Protein AF-A0A645C7A6-F1 (afdb_monomer_lite)

Foldseek 3Di:
DWDWDDDPNDTDTHDDPLRVVLVVCVVCLVLQALVSLVVVVPDLCCVPPPDPLVVSVVVQVVVVDPSSVNSSVSNCVSSVD

Organism: NCBI:txid1076179

pLDDT: mean 92.55, std 10.44, range [59.97, 98.44]

Secondary structure (DSSP, 8-state):
-EEEEEETTEEEEEEPHHHHHHHHHHH-TT--SHHHHHTT---HHIIIII--HHHHHHHHHHTT-HHHHHHHHHHHHHTT-

Structure (mmCIF, N/CA/C/O backbone):
data_AF-A0A645C7A6-F1
#
_entry.id   AF-A0A645C7A6-F1
#
loop_
_atom_site.group_PDB
_atom_site.id
_atom_site.type_symbol
_atom_site.label_atom_id
_atom_site.label_alt_id
_atom_site.label_comp_id
_atom_site.label_asym_id
_atom_site.label_entity_id
_atom_site.label_seq_id
_atom_site.pdbx_PDB_ins_code
_atom_site.Cartn_x
_atom_site.Cartn_y
_atom_site.Cartn_z
_atom_site.occupancy
_atom_site.B_iso_or_equiv
_atom_site.auth_seq_id
_atom_site.auth_comp_id
_atom_site.auth_asym_id
_atom_site.auth_atom_id
_atom_site.pdbx_PDB_model_num
ATOM 1 N N . MET A 1 1 ? 7.841 -11.204 -3.116 1.00 62.84 1 MET A N 1
ATOM 2 C CA . MET A 1 1 ? 8.132 -11.213 -4.559 1.00 62.84 1 MET A CA 1
ATOM 3 C C . MET A 1 1 ? 9.325 -10.325 -4.792 1.00 62.84 1 MET A C 1
ATOM 5 O O . MET A 1 1 ? 9.368 -9.250 -4.205 1.00 62.84 1 MET A O 1
ATOM 9 N N . VAL A 1 2 ? 10.291 -10.791 -5.566 1.00 69.25 2 VAL A N 1
ATOM 10 C CA . VAL A 1 2 ? 11.536 -10.077 -5.835 1.00 69.25 2 VAL A CA 1
ATOM 11 C C . VAL A 1 2 ? 11.888 -10.241 -7.313 1.00 69.25 2 VAL A C 1
ATOM 13 O O . VAL A 1 2 ? 11.585 -11.281 -7.895 1.00 69.25 2 VAL A O 1
ATOM 16 N N . LEU A 1 3 ? 12.493 -9.222 -7.914 1.00 67.25 3 LEU A N 1
ATOM 17 C CA . LEU A 1 3 ? 13.032 -9.238 -9.270 1.00 67.25 3 LEU A CA 1
ATOM 18 C C . LEU A 1 3 ? 14.502 -9.651 -9.217 1.00 67.25 3 LEU A C 1
ATOM 20 O O . LEU A 1 3 ? 15.262 -9.121 -8.408 1.00 67.25 3 LEU A O 1
ATOM 24 N N . GLY A 1 4 ? 14.899 -10.599 -10.065 1.00 63.22 4 GLY A N 1
ATOM 25 C CA . GLY A 1 4 ? 16.294 -11.008 -10.211 1.00 63.22 4 GLY A CA 1
ATOM 26 C C . GLY A 1 4 ? 16.989 -10.192 -11.296 1.00 63.22 4 GLY A C 1
ATOM 27 O O . GLY A 1 4 ? 16.494 -10.139 -12.418 1.00 63.22 4 GLY A O 1
ATOM 28 N N . ASN A 1 5 ? 18.142 -9.600 -10.982 1.00 60.12 5 ASN A N 1
ATOM 29 C CA . ASN A 1 5 ? 19.048 -9.036 -11.984 1.00 60.12 5 ASN A CA 1
ATOM 30 C C . ASN A 1 5 ? 20.428 -9.702 -11.866 1.00 60.12 5 ASN A C 1
ATOM 32 O O . ASN A 1 5 ? 20.888 -9.988 -10.754 1.00 60.12 5 ASN A O 1
ATOM 36 N N . THR A 1 6 ? 21.073 -9.996 -12.996 1.00 59.97 6 THR A N 1
ATOM 37 C CA . THR A 1 6 ? 22.362 -10.704 -13.029 1.00 59.97 6 THR A CA 1
ATOM 38 C C . THR A 1 6 ? 23.493 -9.706 -13.255 1.00 59.97 6 THR A C 1
ATOM 40 O O . THR A 1 6 ? 23.605 -9.133 -14.333 1.00 59.97 6 THR A O 1
ATOM 43 N N . ILE A 1 7 ? 24.348 -9.517 -12.247 1.00 74.31 7 ILE A N 1
ATOM 44 C CA . ILE A 1 7 ? 25.576 -8.711 -12.342 1.00 74.31 7 ILE A CA 1
ATOM 45 C C . ILE A 1 7 ? 26.733 -9.616 -11.912 1.00 74.31 7 ILE A C 1
ATOM 47 O O . ILE A 1 7 ? 26.661 -10.230 -10.848 1.00 74.31 7 ILE A O 1
ATOM 51 N N . ASP A 1 8 ? 27.764 -9.757 -12.748 1.00 70.31 8 ASP A N 1
ATOM 52 C CA . ASP A 1 8 ? 28.974 -10.550 -12.465 1.00 70.31 8 ASP A CA 1
ATOM 53 C C . ASP A 1 8 ? 28.699 -11.950 -11.881 1.00 70.31 8 ASP A C 1
ATOM 55 O O . ASP A 1 8 ? 29.258 -12.359 -10.860 1.00 70.31 8 ASP A O 1
ATOM 59 N N . ASN A 1 9 ? 27.798 -12.702 -12.526 1.00 71.44 9 ASN A N 1
ATOM 60 C CA . ASN A 1 9 ? 27.432 -14.074 -12.148 1.00 71.44 9 ASN A CA 1
ATOM 61 C C . ASN A 1 9 ? 26.780 -14.213 -10.751 1.00 71.44 9 ASN A C 1
ATOM 63 O O . ASN A 1 9 ? 26.703 -15.316 -10.203 1.00 71.44 9 ASN A O 1
ATOM 67 N N . ARG A 1 10 ? 26.283 -13.109 -10.173 1.00 74.06 10 ARG A N 1
ATOM 68 C CA . ARG A 1 10 ? 25.463 -13.079 -8.953 1.00 74.06 10 ARG A CA 1
ATOM 69 C C . ARG A 1 10 ? 24.047 -12.634 -9.298 1.00 74.06 10 ARG A C 1
ATOM 71 O O . ARG A 1 10 ? 23.847 -11.626 -9.971 1.00 74.06 10 ARG A O 1
ATOM 78 N N . THR A 1 11 ? 23.061 -13.386 -8.814 1.00 78.19 11 THR A N 1
ATOM 79 C CA . THR A 1 11 ? 21.656 -12.970 -8.883 1.00 78.19 11 THR A CA 1
ATOM 80 C C . THR A 1 11 ? 21.353 -12.139 -7.648 1.00 78.19 11 THR A C 1
ATOM 82 O O . THR A 1 11 ? 21.371 -12.663 -6.534 1.00 78.19 11 THR A O 1
ATOM 85 N N . ILE A 1 12 ? 21.093 -10.849 -7.840 1.00 78.75 12 ILE A N 1
ATOM 86 C CA . ILE A 1 12 ? 20.618 -9.971 -6.770 1.00 78.75 12 ILE A CA 1
ATOM 87 C C . ILE A 1 12 ? 19.102 -9.875 -6.897 1.00 78.75 12 ILE A C 1
ATOM 89 O O . ILE A 1 12 ? 18.578 -9.646 -7.987 1.00 78.75 12 ILE A O 1
ATOM 93 N N . GLN A 1 13 ? 18.411 -10.099 -5.782 1.00 79.62 13 GLN A N 1
ATOM 94 C CA . GLN A 1 13 ? 16.959 -10.067 -5.701 1.00 79.62 13 GLN A CA 1
ATOM 95 C C . GLN A 1 13 ? 16.517 -8.749 -5.069 1.00 79.62 13 GLN A C 1
ATOM 97 O O . GLN A 1 13 ? 16.805 -8.499 -3.900 1.00 79.62 13 GLN A O 1
ATOM 102 N N . PHE A 1 14 ? 15.817 -7.919 -5.837 1.00 82.81 14 PHE A N 1
ATOM 103 C CA . PHE A 1 14 ? 15.243 -6.662 -5.361 1.00 82.81 14 PHE A CA 1
ATOM 104 C C . PHE A 1 14 ? 13.753 -6.822 -5.110 1.00 82.81 14 PHE A C 1
ATOM 106 O O . PHE A 1 14 ? 13.065 -7.457 -5.901 1.00 82.81 14 PHE A O 1
ATOM 113 N N . ALA A 1 15 ? 13.231 -6.240 -4.032 1.00 88.88 15 ALA A N 1
ATOM 114 C CA . ALA A 1 15 ? 11.785 -6.133 -3.874 1.00 88.88 15 ALA A CA 1
ATOM 115 C C . ALA A 1 15 ? 11.200 -5.329 -5.044 1.00 88.88 15 ALA A C 1
ATOM 117 O O . ALA A 1 15 ? 11.802 -4.349 -5.484 1.00 88.88 15 ALA A O 1
ATOM 118 N N . THR A 1 16 ? 10.030 -5.739 -5.540 1.00 95.00 16 THR A N 1
ATOM 119 C CA . THR A 1 16 ? 9.251 -4.836 -6.397 1.00 95.00 16 THR A CA 1
ATOM 120 C C . THR A 1 16 ? 8.784 -3.639 -5.559 1.00 95.00 16 THR A C 1
ATOM 122 O O . THR A 1 16 ? 8.669 -3.780 -4.332 1.00 95.00 16 THR A O 1
ATOM 125 N N . PRO A 1 17 ? 8.479 -2.488 -6.178 1.00 96.12 17 PRO A N 1
ATOM 126 C CA . PRO A 1 17 ? 7.925 -1.334 -5.471 1.00 96.12 17 PRO A CA 1
ATOM 127 C C . PRO A 1 17 ? 6.691 -1.684 -4.628 1.00 96.12 17 PRO A C 1
ATOM 129 O O . PRO A 1 17 ? 6.614 -1.301 -3.464 1.00 96.12 17 PRO A O 1
ATOM 132 N N . GLU A 1 18 ? 5.792 -2.527 -5.142 1.00 97.88 18 GLU A N 1
ATOM 133 C CA . GLU A 1 18 ? 4.596 -2.992 -4.428 1.00 97.88 18 GLU A CA 1
ATOM 134 C C . GLU A 1 18 ? 4.959 -3.785 -3.172 1.00 97.88 18 GLU A C 1
ATOM 136 O O . GLU A 1 18 ? 4.393 -3.586 -2.097 1.00 97.88 18 GLU A O 1
ATOM 141 N N . LYS A 1 19 ? 5.938 -4.692 -3.279 1.00 96.69 19 LYS A N 1
ATOM 142 C CA . LYS A 1 19 ? 6.386 -5.467 -2.121 1.00 96.69 19 LYS A CA 1
ATOM 143 C C . LYS A 1 19 ? 7.057 -4.568 -1.084 1.00 96.69 19 LYS A C 1
ATOM 145 O O . LYS A 1 19 ? 6.799 -4.752 0.103 1.00 96.69 19 LYS A O 1
ATOM 150 N N . ALA A 1 20 ? 7.887 -3.623 -1.520 1.00 96.81 20 ALA A N 1
ATOM 151 C CA . ALA A 1 20 ? 8.558 -2.680 -0.632 1.00 96.81 20 ALA A CA 1
ATOM 152 C C . ALA A 1 20 ? 7.552 -1.778 0.104 1.00 96.81 20 ALA A C 1
ATOM 154 O O . ALA A 1 20 ? 7.673 -1.585 1.312 1.00 96.81 20 ALA A O 1
ATOM 155 N N . LEU A 1 21 ? 6.519 -1.300 -0.594 1.00 97.69 21 LEU A N 1
ATOM 156 C CA . LEU A 1 21 ? 5.446 -0.496 -0.013 1.00 97.69 21 LEU A CA 1
ATOM 157 C C . LEU A 1 21 ? 4.625 -1.290 1.016 1.00 97.69 21 LEU A C 1
ATOM 159 O O . LEU A 1 21 ? 4.352 -0.790 2.106 1.00 97.69 21 LEU A O 1
ATOM 163 N N . LEU A 1 22 ? 4.287 -2.5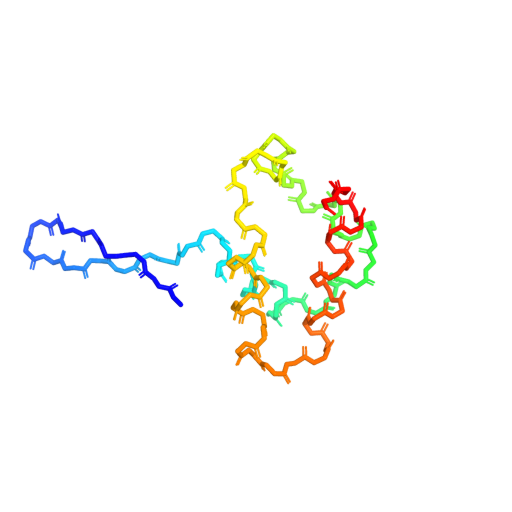52 0.729 1.00 98.19 22 LEU A N 1
ATOM 164 C CA . LEU A 1 22 ? 3.625 -3.417 1.714 1.00 98.19 22 LEU A CA 1
ATOM 165 C C . LEU A 1 22 ? 4.497 -3.685 2.938 1.00 98.19 22 LEU A C 1
ATOM 167 O O . LEU A 1 22 ? 3.979 -3.702 4.052 1.00 98.19 22 LEU A O 1
ATOM 171 N N . ASP A 1 23 ? 5.801 -3.888 2.746 1.00 97.19 23 ASP A N 1
ATOM 172 C CA . ASP A 1 23 ? 6.734 -4.095 3.853 1.00 97.19 23 ASP A CA 1
ATOM 173 C C . ASP A 1 23 ? 6.819 -2.866 4.750 1.00 97.19 23 ASP A C 1
ATOM 175 O O . ASP A 1 23 ? 6.744 -3.005 5.970 1.00 97.19 23 ASP A O 1
ATOM 179 N N . LEU A 1 24 ? 6.893 -1.672 4.157 1.00 97.44 24 LEU A N 1
ATOM 180 C CA . LEU A 1 24 ? 6.839 -0.409 4.885 1.00 97.44 24 LEU A CA 1
ATOM 181 C C . LEU A 1 24 ? 5.568 -0.337 5.743 1.00 97.44 24 LEU A C 1
ATOM 183 O O . LEU A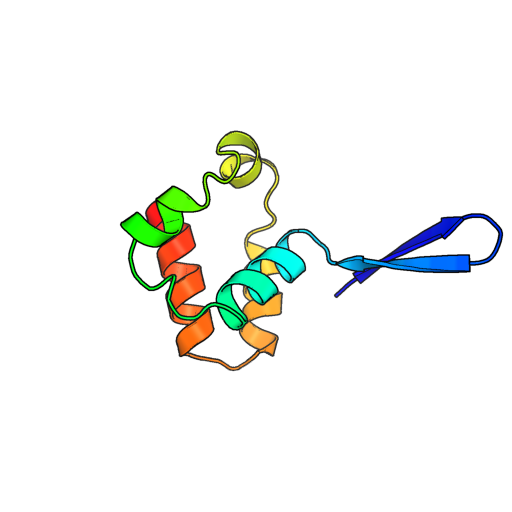 1 24 ? 5.650 -0.213 6.964 1.00 97.44 24 LEU A O 1
ATOM 187 N N . LEU A 1 25 ? 4.393 -0.496 5.127 1.00 97.94 25 LEU A N 1
ATOM 188 C CA . LEU A 1 25 ? 3.119 -0.406 5.841 1.00 97.94 25 LEU A CA 1
ATOM 189 C C . LEU A 1 25 ? 2.955 -1.506 6.892 1.00 97.94 25 LEU A C 1
ATOM 191 O O . LEU A 1 25 ? 2.289 -1.287 7.901 1.00 97.94 25 LEU A O 1
ATOM 195 N N . TYR A 1 26 ? 3.519 -2.697 6.676 1.00 97.25 26 TYR A N 1
ATOM 196 C CA . TYR A 1 26 ? 3.462 -3.801 7.634 1.00 97.25 26 TYR A CA 1
ATOM 197 C C . TYR A 1 26 ? 4.355 -3.557 8.854 1.00 97.25 26 TYR A C 1
ATOM 199 O O . TYR A 1 26 ? 3.910 -3.791 9.978 1.00 97.25 26 TYR A O 1
ATOM 207 N N . LEU A 1 27 ? 5.587 -3.088 8.633 1.00 97.62 27 LEU A N 1
ATOM 208 C CA . LEU A 1 27 ? 6.575 -2.832 9.685 1.00 97.62 27 LEU A CA 1
ATOM 209 C C . LEU A 1 27 ? 6.235 -1.600 10.528 1.00 97.62 27 LEU A C 1
ATOM 211 O O . LEU A 1 27 ? 6.565 -1.567 11.714 1.00 97.62 27 LEU A O 1
ATOM 215 N N . TYR A 1 28 ? 5.551 -0.618 9.940 1.00 97.50 28 TYR A N 1
ATOM 216 C CA . TYR A 1 28 ? 5.220 0.654 10.576 1.00 97.50 28 TYR A CA 1
ATOM 217 C C . TYR A 1 28 ? 3.700 0.820 10.707 1.00 97.50 28 TYR A C 1
ATOM 219 O O . TYR A 1 28 ? 3.065 1.509 9.909 1.00 97.50 28 TYR A O 1
ATOM 227 N N . PRO A 1 29 ? 3.074 0.193 11.722 1.00 96.19 29 PRO A N 1
ATOM 228 C CA . PRO A 1 29 ? 1.621 0.199 11.868 1.00 96.19 29 PRO A CA 1
ATOM 229 C C . PRO A 1 29 ? 1.028 1.569 12.230 1.00 96.19 29 PRO A C 1
ATOM 231 O O . PRO A 1 29 ? -0.192 1.668 12.248 1.00 96.19 29 PRO A O 1
ATOM 234 N N . PHE A 1 30 ? 1.859 2.582 12.512 1.00 96.44 30 PHE A N 1
ATOM 235 C CA . PHE A 1 30 ? 1.432 3.950 12.826 1.00 96.44 30 PHE A CA 1
ATOM 236 C C . PHE A 1 30 ? 0.934 4.733 11.603 1.00 96.44 30 PHE A C 1
ATOM 238 O O . PHE A 1 30 ? 0.317 5.776 11.767 1.00 96.44 30 PHE A O 1
ATOM 245 N N . TYR A 1 31 ? 1.164 4.235 10.384 1.00 97.31 31 TYR A N 1
ATOM 246 C CA . TYR A 1 31 ? 0.528 4.761 9.175 1.00 97.31 31 TYR A CA 1
ATOM 247 C C . TYR A 1 31 ? -0.947 4.329 9.117 1.00 97.31 31 TYR A C 1
ATOM 249 O O . TYR A 1 31 ? -1.337 3.49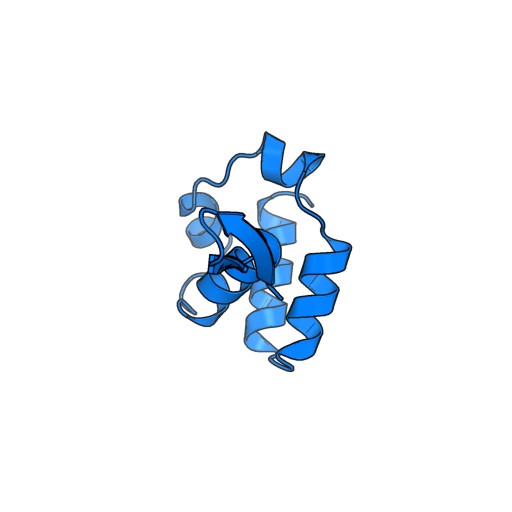4 8.298 1.00 97.31 31 TYR A O 1
ATOM 257 N N . ASP A 1 32 ? -1.753 4.835 10.050 1.00 96.88 32 ASP A N 1
ATOM 258 C CA . ASP A 1 32 ? -3.157 4.470 10.268 1.00 96.88 32 ASP A CA 1
ATOM 259 C C . ASP A 1 32 ? -4.143 5.634 10.049 1.00 96.88 32 ASP A C 1
ATOM 261 O O . ASP A 1 32 ? -5.348 5.472 10.250 1.00 96.88 32 ASP A O 1
ATOM 265 N N . SER A 1 33 ? -3.653 6.778 9.559 1.00 98.00 33 SER A N 1
ATOM 266 C CA . SER A 1 33 ? -4.455 7.931 9.136 1.00 98.00 33 SER A CA 1
ATOM 267 C C . SER A 1 33 ? -4.030 8.442 7.752 1.00 98.00 33 SER A C 1
ATOM 269 O O . SER A 1 33 ? -2.924 8.163 7.290 1.00 98.00 33 SER A O 1
ATOM 271 N N . GLU A 1 34 ? -4.912 9.190 7.077 1.00 98.25 34 GLU A N 1
ATOM 272 C CA . GLU A 1 34 ? -4.592 9.806 5.777 1.00 98.25 34 GLU A CA 1
ATOM 273 C C . GLU A 1 34 ? -3.424 10.791 5.906 1.00 98.25 34 GLU A C 1
ATOM 275 O O . GLU A 1 34 ? -2.518 10.748 5.085 1.00 98.25 34 GLU A O 1
ATOM 280 N N . GLN A 1 35 ? -3.395 11.581 6.985 1.00 98.12 35 GLN A N 1
ATOM 281 C CA . GLN A 1 35 ? -2.331 12.546 7.267 1.00 98.12 35 GLN A CA 1
ATOM 282 C C . GLN A 1 35 ? -0.955 11.872 7.397 1.00 98.12 35 GLN A C 1
ATOM 284 O O . GLN A 1 35 ? 0.007 12.315 6.779 1.00 98.12 35 GLN A O 1
ATOM 289 N N . GLU A 1 36 ? -0.848 10.780 8.162 1.00 98.06 36 GLU A N 1
ATOM 290 C CA . GLU A 1 36 ? 0.423 10.046 8.301 1.00 98.06 36 GLU A CA 1
ATOM 291 C C . GLU A 1 36 ? 0.889 9.458 6.960 1.00 98.06 36 GLU A C 1
ATOM 293 O O . GLU A 1 36 ? 2.087 9.382 6.688 1.00 98.06 36 GLU A O 1
ATOM 298 N N . LEU A 1 37 ? -0.049 9.050 6.098 1.00 98.06 37 LEU A N 1
ATOM 299 C CA . LEU A 1 37 ? 0.272 8.553 4.761 1.00 98.06 37 LEU A CA 1
ATOM 300 C C . LEU A 1 37 ? 0.688 9.672 3.800 1.00 98.06 37 LEU A C 1
ATOM 302 O O . LEU A 1 37 ? 1.590 9.443 3.003 1.00 98.06 37 LEU A O 1
ATOM 306 N N . GLU A 1 38 ? 0.103 10.868 3.883 1.00 97.00 38 GLU A N 1
ATOM 307 C CA . GLU A 1 38 ? 0.526 12.035 3.088 1.00 97.00 38 GLU A CA 1
ATOM 308 C C . GLU A 1 38 ? 1.986 12.422 3.383 1.00 97.00 38 GLU A C 1
ATOM 310 O O . GLU A 1 38 ? 2.749 12.736 2.465 1.00 97.00 38 GLU A O 1
ATOM 315 N N . GLU A 1 39 ? 2.416 12.304 4.644 1.00 97.06 39 GLU A N 1
ATOM 316 C CA . GLU A 1 39 ? 3.794 12.583 5.076 1.00 97.06 39 GLU A CA 1
ATOM 317 C C . GLU A 1 39 ? 4.836 11.598 4.513 1.00 97.06 39 GLU A C 1
ATOM 319 O O . GLU A 1 39 ? 6.036 11.886 4.537 1.00 97.06 39 GLU A O 1
ATOM 324 N N . LEU A 1 40 ? 4.414 10.469 3.923 1.00 96.50 40 LEU A N 1
ATOM 325 C CA . LEU A 1 40 ? 5.318 9.619 3.137 1.00 96.50 40 LEU A CA 1
ATOM 326 C C . LEU A 1 40 ? 5.855 10.341 1.902 1.00 96.50 40 LEU A C 1
ATOM 328 O O . LEU A 1 40 ? 6.927 9.978 1.411 1.00 96.50 40 LEU A O 1
ATOM 332 N N . ARG A 1 41 ? 5.118 11.345 1.402 1.00 96.56 41 ARG A N 1
ATOM 333 C CA . ARG A 1 41 ? 5.481 12.154 0.231 1.00 96.56 41 ARG A CA 1
ATOM 334 C C . ARG A 1 41 ? 5.880 11.284 -0.965 1.00 96.56 41 ARG A C 1
ATOM 336 O O . ARG A 1 41 ? 6.877 11.556 -1.636 1.00 96.56 41 ARG A O 1
ATOM 343 N N . LEU A 1 42 ? 5.115 10.211 -1.189 1.00 97.19 42 LEU A N 1
ATOM 344 C CA . LEU A 1 42 ? 5.268 9.352 -2.360 1.00 97.19 42 LEU A CA 1
ATOM 345 C C . LEU A 1 42 ? 5.072 10.181 -3.634 1.00 97.19 42 LEU A C 1
ATOM 347 O O . LEU A 1 42 ? 4.270 11.113 -3.654 1.00 97.19 42 LEU A O 1
ATOM 351 N N . ASP A 1 43 ? 5.814 9.840 -4.686 1.00 97.31 43 ASP A N 1
ATOM 352 C CA . ASP A 1 43 ? 5.706 10.510 -5.981 1.00 97.31 43 ASP A CA 1
ATOM 353 C C . ASP A 1 43 ? 4.304 10.294 -6.569 1.00 97.31 43 ASP A C 1
ATOM 355 O O . ASP A 1 43 ? 3.920 9.166 -6.878 1.00 97.31 43 ASP A O 1
ATOM 359 N N . GLU A 1 44 ? 3.531 11.373 -6.701 1.00 94.94 44 GLU A N 1
ATOM 360 C CA . GLU A 1 44 ? 2.141 11.317 -7.158 1.00 94.94 44 GLU A CA 1
ATOM 361 C C . GLU A 1 44 ? 2.007 10.747 -8.575 1.00 94.94 44 GLU A C 1
ATOM 363 O O . GLU A 1 44 ? 1.088 9.967 -8.821 1.00 94.94 44 GLU A O 1
ATOM 368 N N . ASN A 1 45 ? 2.935 11.073 -9.484 1.00 96.69 45 ASN A N 1
ATOM 369 C CA . ASN A 1 45 ? 2.891 10.556 -10.853 1.00 96.69 45 ASN A CA 1
ATOM 370 C C . ASN A 1 45 ? 3.140 9.049 -10.841 1.00 96.69 45 ASN A C 1
ATOM 372 O O . ASN A 1 45 ? 2.387 8.292 -11.442 1.00 96.69 45 ASN A O 1
ATOM 376 N N . TYR A 1 46 ? 4.140 8.598 -10.078 1.00 96.81 46 TYR A N 1
ATOM 377 C CA . TYR A 1 46 ? 4.412 7.169 -9.937 1.00 96.81 46 TYR A CA 1
ATOM 378 C C . TYR A 1 46 ? 3.210 6.414 -9.349 1.00 96.81 46 TYR A C 1
ATOM 380 O O . TYR A 1 46 ? 2.836 5.347 -9.836 1.00 96.81 46 TYR A O 1
ATOM 388 N N . MET A 1 47 ? 2.585 6.965 -8.303 1.00 97.44 47 MET A N 1
ATOM 389 C CA . MET A 1 47 ? 1.432 6.339 -7.648 1.00 97.44 47 MET A CA 1
ATOM 390 C C . MET A 1 47 ? 0.235 6.192 -8.595 1.00 97.44 47 MET A C 1
ATOM 392 O O . MET A 1 47 ? -0.480 5.194 -8.505 1.00 97.44 47 MET A O 1
ATOM 396 N N . GLN A 1 48 ? 0.025 7.157 -9.494 1.00 96.00 48 GLN A N 1
ATOM 397 C CA . GLN A 1 48 ? -1.073 7.142 -10.461 1.00 96.00 48 GLN A CA 1
ATOM 398 C C . GLN A 1 48 ? -0.779 6.279 -11.693 1.00 96.00 48 GLN A C 1
A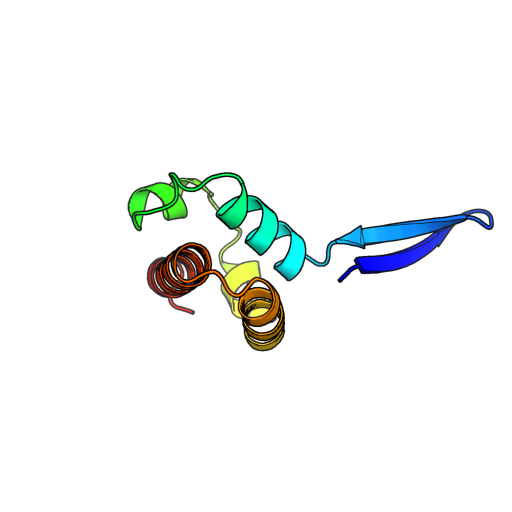TOM 400 O O . GLN A 1 48 ? -1.632 5.481 -12.087 1.00 96.00 48 GLN A O 1
ATOM 405 N N . ASP A 1 49 ? 0.413 6.422 -12.275 1.00 96.12 49 ASP A N 1
ATOM 406 C CA . ASP A 1 49 ? 0.716 5.920 -13.618 1.00 96.12 49 ASP A CA 1
ATOM 407 C C . ASP A 1 49 ? 1.485 4.588 -13.619 1.00 96.12 49 ASP A C 1
ATOM 409 O O . ASP A 1 49 ? 1.278 3.762 -14.511 1.00 96.12 49 ASP A O 1
ATOM 413 N N . ASP A 1 50 ? 2.349 4.351 -12.626 1.00 97.06 50 ASP A N 1
ATOM 414 C CA . ASP A 1 50 ? 3.312 3.238 -12.644 1.00 97.06 50 ASP A CA 1
ATOM 415 C C . ASP A 1 50 ? 3.039 2.155 -11.587 1.00 97.06 50 ASP A C 1
ATOM 417 O O . ASP A 1 50 ? 3.415 0.993 -11.779 1.00 97.06 50 ASP A O 1
ATOM 421 N N . LEU A 1 51 ? 2.411 2.504 -10.458 1.00 97.69 51 LEU A N 1
ATOM 422 C CA . LEU A 1 51 ? 2.125 1.549 -9.387 1.00 97.69 51 LEU A CA 1
ATOM 423 C C . LEU A 1 51 ? 1.161 0.458 -9.873 1.00 97.69 51 LEU A C 1
ATOM 425 O O . LEU A 1 51 ? 0.002 0.721 -10.204 1.00 97.69 51 LEU A O 1
ATOM 429 N N . ASN A 1 52 ? 1.588 -0.805 -9.813 1.00 97.81 52 ASN A N 1
ATOM 430 C CA . ASN A 1 52 ? 0.710 -1.915 -10.161 1.00 97.81 52 ASN A CA 1
ATOM 431 C C . ASN A 1 52 ? -0.221 -2.271 -8.987 1.00 97.81 52 ASN A C 1
ATOM 433 O O . ASN A 1 52 ? 0.121 -3.059 -8.101 1.00 97.81 52 ASN A O 1
ATOM 437 N N . LYS A 1 53 ? -1.421 -1.680 -8.992 1.00 97.31 53 LYS A N 1
ATOM 438 C CA . LYS A 1 53 ? -2.436 -1.825 -7.933 1.00 97.31 53 LYS A CA 1
ATOM 439 C C . LYS A 1 53 ? -2.904 -3.271 -7.755 1.00 97.31 53 LYS A C 1
ATOM 441 O O . LYS A 1 53 ? -3.011 -3.734 -6.620 1.00 97.31 53 LYS A O 1
ATOM 446 N N . ASP A 1 54 ? -3.122 -3.993 -8.852 1.00 97.12 54 ASP A N 1
ATOM 447 C CA . ASP A 1 54 ? -3.541 -5.399 -8.808 1.00 97.12 54 ASP A CA 1
ATOM 448 C C . ASP A 1 54 ? -2.455 -6.263 -8.158 1.00 97.12 54 ASP A C 1
ATOM 450 O O . ASP A 1 54 ? -2.731 -7.050 -7.254 1.00 97.12 54 ASP A O 1
ATOM 454 N N . LEU A 1 55 ? -1.191 -6.047 -8.533 1.00 97.38 55 LEU A N 1
ATOM 455 C CA . LEU A 1 55 ? -0.059 -6.774 -7.965 1.00 97.38 55 LEU A CA 1
ATOM 456 C C . LEU A 1 55 ? 0.158 -6.456 -6.477 1.00 97.38 55 LEU A C 1
ATOM 458 O O . LEU A 1 55 ? 0.479 -7.352 -5.691 1.00 97.38 55 LEU A O 1
ATOM 462 N N . LEU A 1 56 ? -0.034 -5.195 -6.077 1.00 98.31 56 LEU A N 1
ATOM 463 C CA . LEU A 1 56 ? -0.015 -4.780 -4.674 1.00 98.31 56 LEU A CA 1
ATOM 464 C C . LEU A 1 56 ? -1.091 -5.521 -3.874 1.00 98.31 56 LEU A C 1
ATOM 466 O O . LEU A 1 56 ? -0.795 -6.064 -2.808 1.00 98.31 56 LEU A O 1
ATOM 470 N N . MET A 1 57 ? -2.318 -5.587 -4.389 1.00 97.88 57 MET A N 1
ATOM 471 C CA . MET A 1 57 ? -3.423 -6.282 -3.725 1.00 97.88 57 MET A CA 1
ATOM 472 C C . MET A 1 57 ? -3.192 -7.795 -3.659 1.00 97.88 57 MET A C 1
ATOM 474 O O . MET A 1 57 ? -3.314 -8.376 -2.580 1.00 97.88 57 MET A O 1
ATOM 478 N N . ASP A 1 58 ? -2.723 -8.411 -4.746 1.00 97.75 58 ASP A N 1
ATOM 479 C CA . ASP A 1 58 ? -2.343 -9.828 -4.790 1.00 97.75 58 ASP A CA 1
ATOM 480 C C . ASP A 1 58 ? -1.274 -10.175 -3.746 1.00 97.75 58 ASP A C 1
ATOM 482 O O . ASP A 1 58 ? -1.249 -11.272 -3.177 1.00 97.75 58 ASP A O 1
ATOM 486 N N . TYR A 1 59 ? -0.331 -9.264 -3.501 1.00 97.31 59 TYR A N 1
ATOM 487 C CA . TYR A 1 59 ? 0.679 -9.457 -2.465 1.00 97.31 59 TYR A CA 1
ATOM 488 C C . TYR A 1 59 ? 0.105 -9.222 -1.078 1.00 97.31 59 TYR A C 1
ATOM 490 O O . TYR A 1 59 ? 0.414 -10.003 -0.179 1.00 97.31 59 TYR A O 1
ATOM 498 N N . CYS A 1 60 ? -0.726 -8.195 -0.898 1.00 97.88 60 CYS A N 1
ATOM 499 C CA . CYS A 1 60 ? -1.385 -7.899 0.369 1.00 97.88 60 CYS A CA 1
ATOM 500 C C . CYS A 1 60 ? -2.210 -9.097 0.854 1.00 97.88 60 CYS A C 1
ATOM 502 O O . CYS A 1 60 ? -2.117 -9.482 2.023 1.00 97.88 60 CYS A O 1
ATOM 504 N N . ASP A 1 61 ? -2.944 -9.753 -0.045 1.00 97.00 61 ASP A N 1
ATOM 505 C CA . ASP A 1 61 ? -3.754 -10.926 0.281 1.00 97.00 61 ASP A CA 1
ATOM 506 C C . ASP A 1 61 ? -2.903 -12.088 0.809 1.00 97.00 61 ASP A C 1
ATOM 508 O O . ASP A 1 61 ? -3.319 -12.811 1.717 1.00 97.00 61 ASP A O 1
ATOM 512 N N . LYS A 1 62 ? -1.655 -12.234 0.346 1.00 96.44 62 LYS A N 1
ATOM 513 C CA . LYS A 1 62 ? -0.730 -13.270 0.845 1.00 96.44 62 LYS A CA 1
ATOM 514 C C . LYS A 1 62 ? -0.279 -13.037 2.290 1.00 96.44 62 LYS A C 1
ATOM 516 O O . LYS A 1 62 ? 0.104 -14.000 2.948 1.00 96.44 62 LYS A O 1
ATOM 521 N N . PHE A 1 63 ? -0.339 -11.806 2.807 1.00 95.62 63 PHE A N 1
ATOM 522 C CA . PHE A 1 63 ? -0.030 -11.526 4.217 1.00 95.62 63 PHE A CA 1
ATOM 523 C C . PHE A 1 63 ? -1.140 -11.981 5.169 1.00 95.62 63 PHE A C 1
ATOM 525 O O . PHE A 1 63 ? -0.881 -12.107 6.365 1.00 95.62 63 PHE A O 1
ATOM 532 N N . GLN A 1 64 ? -2.370 -12.192 4.674 1.00 95.00 64 GLN A N 1
ATOM 533 C CA . GLN A 1 64 ? -3.528 -12.605 5.484 1.00 95.00 64 GLN A CA 1
ATOM 534 C C . GLN A 1 64 ? -3.752 -11.705 6.724 1.00 95.00 64 GLN A C 1
ATOM 536 O O . GLN A 1 64 ? -4.251 -12.143 7.762 1.00 95.00 64 GLN A O 1
ATOM 541 N N . SER A 1 65 ? -3.384 -10.421 6.625 1.00 97.50 65 SER A N 1
ATOM 542 C CA . SER A 1 65 ? -3.432 -9.454 7.725 1.00 97.50 65 SER A CA 1
ATOM 543 C C . SER A 1 65 ? -4.493 -8.392 7.466 1.00 97.50 65 SER A C 1
ATOM 545 O O . SER A 1 65 ? -4.319 -7.503 6.633 1.00 97.50 65 SER A O 1
ATOM 547 N N . LYS A 1 66 ? -5.586 -8.441 8.238 1.00 97.06 66 LYS A N 1
ATOM 548 C CA . LYS A 1 66 ? -6.671 -7.445 8.164 1.00 97.06 66 LYS A CA 1
ATOM 549 C C . LYS A 1 66 ? -6.181 -6.024 8.451 1.00 97.06 66 LYS A C 1
ATOM 551 O O . LYS A 1 66 ? -6.679 -5.078 7.851 1.00 97.06 66 LYS A O 1
ATOM 556 N N . ALA A 1 67 ? -5.209 -5.881 9.353 1.00 97.56 67 ALA A N 1
ATOM 557 C CA . ALA A 1 67 ? -4.640 -4.585 9.705 1.00 97.56 67 ALA A CA 1
ATOM 558 C C . ALA A 1 67 ? -3.807 -4.000 8.554 1.00 97.56 67 ALA A C 1
ATOM 560 O O . ALA A 1 67 ? -3.943 -2.820 8.250 1.00 97.56 67 ALA A O 1
ATOM 561 N N . LEU A 1 68 ? -2.998 -4.824 7.874 1.00 98.31 68 LEU A N 1
ATOM 562 C CA . LEU A 1 68 ? -2.272 -4.380 6.680 1.00 98.31 68 LEU A CA 1
ATOM 563 C C . LEU A 1 68 ? -3.240 -4.016 5.553 1.00 98.31 68 LEU A C 1
ATOM 565 O O . LEU A 1 68 ? -3.122 -2.945 4.971 1.00 98.31 68 LEU A O 1
ATOM 569 N N . PHE A 1 69 ? -4.235 -4.866 5.303 1.00 98.25 69 PHE A N 1
ATOM 570 C CA . PHE A 1 69 ? -5.255 -4.617 4.288 1.00 98.25 69 PHE A CA 1
ATOM 571 C C . PHE A 1 69 ? -5.994 -3.292 4.516 1.00 98.25 69 PHE A C 1
ATOM 573 O O . PHE A 1 69 ? -6.252 -2.550 3.573 1.00 98.25 69 PHE A O 1
ATOM 580 N N . HIS A 1 70 ? -6.295 -2.957 5.774 1.00 98.06 70 HIS A N 1
ATOM 581 C CA . HIS A 1 70 ? -6.871 -1.661 6.122 1.00 98.06 70 HIS A CA 1
ATOM 582 C C . HIS A 1 70 ? -5.953 -0.492 5.731 1.00 98.06 70 HIS A C 1
ATOM 584 O O . HIS A 1 70 ? -6.424 0.444 5.090 1.00 98.06 70 HIS A O 1
ATOM 590 N N . ARG A 1 71 ? -4.652 -0.572 6.038 1.00 98.38 71 ARG A N 1
ATOM 591 C CA . ARG A 1 71 ? -3.672 0.466 5.668 1.00 98.38 71 ARG A CA 1
ATOM 592 C C . ARG A 1 71 ? -3.505 0.602 4.156 1.00 98.38 71 ARG A C 1
ATOM 594 O O . ARG A 1 71 ? -3.409 1.715 3.663 1.00 98.38 71 ARG A O 1
ATOM 601 N N . VAL A 1 72 ? -3.548 -0.501 3.406 1.00 98.25 72 VAL A N 1
ATOM 602 C CA . VAL A 1 72 ? -3.510 -0.458 1.931 1.00 98.25 72 VAL A CA 1
ATOM 603 C C . VAL A 1 72 ? -4.747 0.243 1.365 1.00 98.25 72 VAL A C 1
ATOM 605 O O . VAL A 1 72 ? -4.624 1.076 0.472 1.00 98.25 72 VAL A O 1
ATOM 608 N N . LYS A 1 73 ? -5.941 -0.007 1.918 1.00 98.25 73 LYS A N 1
ATOM 609 C CA . LYS A 1 73 ? -7.137 0.756 1.518 1.00 98.25 73 LYS A CA 1
ATOM 610 C C . LYS A 1 73 ? -7.036 2.234 1.862 1.00 98.25 73 LYS A C 1
ATOM 612 O O . LYS A 1 73 ? -7.5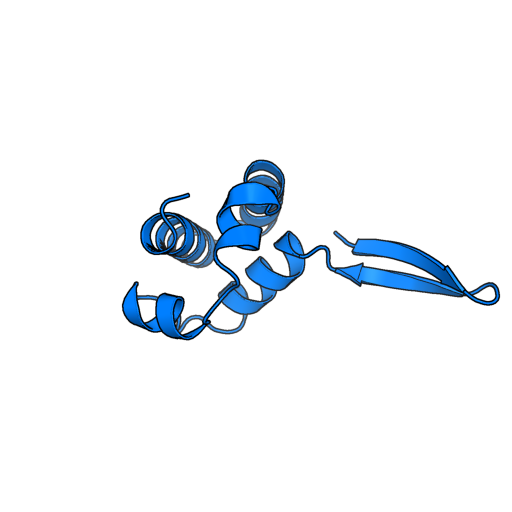23 3.065 1.102 1.00 98.25 73 LYS A O 1
ATOM 617 N N . LEU A 1 74 ? -6.454 2.548 3.014 1.00 98.44 74 LEU A N 1
ATOM 618 C CA . LEU A 1 74 ? -6.249 3.926 3.431 1.00 98.44 74 LEU A CA 1
ATOM 619 C C . LEU A 1 74 ? -5.285 4.640 2.480 1.00 98.44 74 LEU A C 1
ATOM 621 O O . LEU A 1 74 ? -5.607 5.725 2.022 1.00 98.44 74 LEU A O 1
ATOM 625 N N . LEU A 1 75 ? -4.195 3.979 2.080 1.00 98.25 75 LEU A N 1
ATOM 626 C CA . LEU A 1 75 ? -3.273 4.463 1.052 1.00 98.25 75 LEU A CA 1
ATOM 627 C C . LEU A 1 75 ? -3.992 4.762 -0.266 1.00 98.25 75 LEU A C 1
ATOM 629 O O . LEU A 1 75 ? -3.815 5.842 -0.821 1.00 98.25 75 LEU A O 1
ATOM 633 N N . PHE A 1 76 ? -4.831 3.841 -0.750 1.00 98.25 76 PHE A N 1
ATOM 634 C CA . PHE A 1 76 ? -5.601 4.076 -1.976 1.00 98.25 76 PHE A CA 1
ATOM 635 C C . PHE A 1 76 ? -6.535 5.275 -1.849 1.00 98.25 76 PHE A C 1
ATOM 637 O O . PHE A 1 76 ? -6.641 6.069 -2.776 1.00 98.25 76 PHE A O 1
ATOM 644 N N . LYS A 1 77 ? -7.161 5.454 -0.684 1.00 98.12 77 LYS A N 1
ATOM 645 C CA . LYS A 1 77 ? -7.978 6.636 -0.418 1.00 98.12 77 LYS A CA 1
ATOM 646 C C . LYS A 1 77 ? -7.140 7.921 -0.443 1.00 98.12 77 LYS A C 1
ATOM 648 O O . LYS A 1 77 ? -7.514 8.845 -1.159 1.00 98.12 77 LYS A O 1
ATOM 653 N N . THR A 1 78 ? -6.029 7.964 0.295 1.00 97.75 78 THR A N 1
ATOM 654 C CA . THR A 1 78 ? -5.148 9.138 0.408 1.00 97.75 78 THR A CA 1
ATOM 655 C C . THR A 1 78 ? -4.641 9.599 -0.956 1.00 97.75 78 THR A C 1
ATOM 657 O O . THR A 1 78 ? -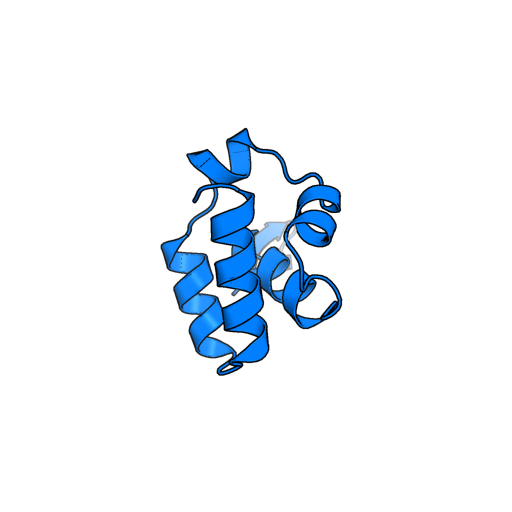4.696 10.781 -1.274 1.00 97.75 78 THR A O 1
ATOM 660 N N . TYR A 1 79 ? -4.196 8.655 -1.787 1.00 96.69 79 TYR A N 1
ATOM 661 C CA . TYR A 1 79 ? -3.622 8.949 -3.100 1.00 96.69 79 TYR A CA 1
ATOM 662 C C . TYR A 1 79 ? -4.641 8.899 -4.244 1.00 96.69 79 TYR A C 1
ATOM 664 O O . TYR A 1 79 ? -4.242 9.015 -5.394 1.00 96.69 79 TYR A O 1
ATOM 672 N N . GLN A 1 80 ? -5.940 8.755 -3.953 1.00 95.56 80 GLN A N 1
ATOM 673 C CA . GLN A 1 80 ? -7.023 8.712 -4.949 1.00 95.56 80 GLN A CA 1
ATOM 674 C C . GLN A 1 80 ? -6.802 7.647 -6.042 1.00 95.56 80 GLN A C 1
ATOM 676 O O . GLN A 1 80 ? -6.907 7.932 -7.236 1.00 95.56 80 GLN A O 1
ATOM 681 N N . LEU A 1 81 ? -6.456 6.425 -5.622 1.00 93.38 81 LEU A N 1
ATOM 682 C CA . LEU A 1 81 ? -6.129 5.288 -6.490 1.00 93.38 81 LEU A CA 1
ATOM 683 C C . LEU A 1 81 ? -7.295 4.336 -6.752 1.00 93.38 81 LEU A C 1
ATOM 685 O O . LEU A 1 81 ? -8.199 4.208 -5.897 1.00 93.38 81 LEU A O 1
#

Sequence (81 aa):
MVLGNTIDNRTIQFATPEKALLDLLYLYPFYDSEQELEELRLDENYMQDDLNKDLLMDYCDKFQSKALFHRVKLLFKTYQL

Radius of gyration: 13.78 Å; chains: 1; bounding box: 37×27×26 Å